Protein AF-A0A851R1D4-F1 (afdb_monomer_lite)

Radius of gyration: 17.82 Å; chains: 1; bounding box: 38×28×46 Å

InterPro domains:
  IPR006068 Cation-transporting P-type ATPase, C-terminal [PF00689] (3-71)
  IPR023298 P-type ATPase, transmembrane domain superfamily [SSF81665] (3-71)

Organism: Tychaedon coryphoeus (NCBI:txid614051)

pLDDT: mean 85.3, std 8.79, range [48.34, 97.0]

Sequence (72 aa):
QDSPLKAVQMLWVNLIMDTFASLALATEPPTEALLLRKPYGRNKPLISRTMMKNILGHAVYQLTLIFTLLFV

Structure (mmCIF, N/CA/C/O backbone):
data_AF-A0A851R1D4-F1
#
_entry.id   AF-A0A851R1D4-F1
#
loop_
_atom_site.group_PDB
_atom_site.id
_atom_site.type_symbol
_atom_site.label_atom_id
_atom_site.label_alt_id
_atom_site.label_comp_id
_atom_site.label_asym_id
_atom_site.label_entity_id
_atom_site.label_seq_id
_atom_site.pdbx_PDB_ins_code
_atom_site.Cartn_x
_atom_site.Cartn_y
_atom_site.Cartn_z
_atom_site.occupancy
_atom_site.B_iso_or_equiv
_atom_site.auth_seq_id
_atom_site.auth_comp_id
_atom_site.auth_asym_id
_atom_site.auth_atom_id
_atom_site.pdbx_PDB_model_num
ATOM 1 N N . GLN A 1 1 ? 16.340 -16.350 -17.826 1.00 48.34 1 GLN A N 1
ATOM 2 C CA . GLN A 1 1 ? 15.047 -15.641 -17.887 1.00 48.34 1 GLN A CA 1
ATOM 3 C C . GLN A 1 1 ? 14.934 -14.907 -16.571 1.00 48.34 1 GLN A C 1
ATOM 5 O O . GLN A 1 1 ? 14.580 -15.521 -15.573 1.00 48.34 1 GLN A O 1
ATOM 10 N N . ASP A 1 2 ? 15.399 -13.665 -16.542 1.00 61.84 2 ASP A N 1
ATOM 11 C CA . ASP A 1 2 ? 15.450 -12.882 -15.311 1.00 61.84 2 ASP A CA 1
ATOM 12 C C . ASP A 1 2 ? 14.083 -12.254 -15.045 1.00 61.84 2 ASP A C 1
ATOM 14 O O . ASP A 1 2 ? 13.371 -11.879 -15.978 1.00 61.84 2 ASP A O 1
ATOM 18 N N . SER A 1 3 ? 13.710 -12.165 -13.767 1.00 70.88 3 SER A N 1
ATOM 19 C CA . SER A 1 3 ? 12.542 -11.390 -13.347 1.00 70.88 3 SER A CA 1
ATOM 20 C C . SER A 1 3 ? 12.645 -9.967 -13.920 1.00 70.88 3 SER A C 1
ATOM 22 O O . SER A 1 3 ? 13.737 -9.390 -13.883 1.00 70.88 3 SER A O 1
ATOM 24 N N . PRO A 1 4 ? 11.545 -9.365 -14.413 1.00 65.12 4 PRO A N 1
ATOM 25 C CA . PRO A 1 4 ? 11.571 -8.007 -14.964 1.00 65.12 4 PRO A CA 1
ATOM 26 C C . PRO A 1 4 ? 11.988 -6.946 -13.929 1.00 65.12 4 PRO A C 1
ATOM 28 O O . PRO A 1 4 ? 12.331 -5.826 -14.303 1.00 65.12 4 PRO A O 1
ATOM 31 N N . LEU A 1 5 ? 11.993 -7.294 -12.636 1.00 74.50 5 LEU A N 1
ATOM 32 C CA . LEU A 1 5 ? 12.470 -6.453 -11.543 1.00 74.50 5 LEU A CA 1
ATOM 33 C C . LEU A 1 5 ? 13.826 -6.941 -11.025 1.00 74.50 5 LEU A C 1
ATOM 35 O O . LEU A 1 5 ? 13.962 -8.057 -10.517 1.00 74.50 5 LEU A O 1
ATOM 39 N N . LYS A 1 6 ? 14.829 -6.062 -11.084 1.00 84.88 6 LYS A N 1
ATOM 40 C CA . LYS A 1 6 ? 16.145 -6.283 -10.471 1.00 84.88 6 LYS A CA 1
ATOM 41 C C . LYS A 1 6 ? 16.029 -6.275 -8.943 1.00 84.88 6 LYS A C 1
ATOM 43 O O . LYS A 1 6 ? 15.195 -5.570 -8.378 1.00 84.88 6 LYS A O 1
ATOM 48 N N . ALA A 1 7 ? 16.935 -6.975 -8.257 1.00 84.44 7 ALA A N 1
ATOM 49 C CA . ALA A 1 7 ? 16.947 -7.065 -6.791 1.00 84.44 7 ALA A CA 1
ATOM 50 C C . ALA A 1 7 ? 16.917 -5.689 -6.087 1.00 84.44 7 ALA A C 1
ATOM 52 O O . ALA A 1 7 ? 16.177 -5.499 -5.125 1.00 84.44 7 ALA A O 1
ATOM 53 N N . VAL A 1 8 ? 17.652 -4.701 -6.614 1.00 87.75 8 VAL A N 1
ATOM 54 C CA . VAL A 1 8 ? 17.656 -3.323 -6.085 1.00 87.75 8 VAL A CA 1
ATOM 55 C C . VAL A 1 8 ? 16.287 -2.646 -6.226 1.00 87.75 8 VAL A C 1
ATOM 57 O O . VAL A 1 8 ? 15.862 -1.927 -5.327 1.00 87.75 8 VAL A O 1
ATOM 60 N N . GLN A 1 9 ? 15.564 -2.897 -7.322 1.00 85.31 9 GLN A N 1
ATOM 61 C CA . GLN A 1 9 ? 14.229 -2.330 -7.540 1.00 85.31 9 GLN A CA 1
ATOM 62 C C . GLN A 1 9 ? 13.209 -2.928 -6.565 1.00 85.31 9 GLN A C 1
ATOM 64 O O . GLN A 1 9 ? 12.375 -2.198 -6.040 1.00 85.31 9 GLN A O 1
ATOM 69 N N . MET A 1 10 ? 13.313 -4.225 -6.258 1.00 88.00 10 MET A N 1
ATOM 70 C CA . MET A 1 10 ? 12.456 -4.858 -5.249 1.00 88.00 10 MET A CA 1
ATOM 71 C C . MET A 1 10 ? 12.691 -4.295 -3.842 1.00 88.00 10 MET A C 1
ATOM 73 O O . MET A 1 10 ? 11.725 -4.009 -3.137 1.00 88.00 10 MET A O 1
ATOM 77 N N . LEU A 1 11 ? 13.952 -4.067 -3.453 1.00 88.50 11 LEU A N 1
ATOM 78 C CA . LEU A 1 11 ? 14.286 -3.400 -2.186 1.00 88.50 11 LEU A CA 1
ATOM 79 C C . LEU A 1 11 ? 13.678 -1.997 -2.104 1.00 88.50 11 LEU A C 1
ATOM 81 O O . LEU A 1 11 ? 13.130 -1.611 -1.074 1.00 88.50 11 LEU A O 1
ATOM 85 N N . TRP A 1 12 ? 13.747 -1.243 -3.201 1.00 89.06 12 TRP A N 1
ATOM 86 C CA . TRP A 1 12 ? 13.215 0.114 -3.241 1.00 89.06 12 TRP A CA 1
ATOM 87 C C . TRP A 1 12 ? 11.685 0.147 -3.107 1.00 89.06 12 TRP A C 1
ATOM 89 O O . TRP A 1 12 ? 11.152 0.964 -2.359 1.00 89.06 12 TRP A O 1
ATOM 99 N N . VAL A 1 13 ? 10.974 -0.785 -3.755 1.00 89.38 13 VAL A N 1
ATOM 100 C CA . VAL A 1 13 ? 9.514 -0.935 -3.599 1.00 89.38 13 VAL A CA 1
ATOM 101 C C . VAL A 1 13 ? 9.143 -1.294 -2.160 1.00 89.38 13 VAL A C 1
ATOM 103 O O . VAL A 1 13 ? 8.205 -0.713 -1.615 1.00 89.38 13 VAL A O 1
ATOM 106 N N . ASN A 1 14 ? 9.887 -2.207 -1.528 1.00 89.38 14 ASN A N 1
ATOM 107 C CA . ASN A 1 14 ? 9.627 -2.614 -0.148 1.00 89.38 14 ASN A CA 1
ATOM 108 C C . ASN A 1 14 ? 9.766 -1.440 0.836 1.00 89.38 14 ASN A C 1
ATOM 110 O O . ASN A 1 14 ? 8.897 -1.240 1.680 1.00 89.38 14 ASN A O 1
ATOM 114 N N . LEU A 1 15 ? 10.791 -0.598 0.663 1.00 89.50 15 LEU A N 1
ATOM 115 C CA . LEU A 1 15 ? 10.989 0.585 1.504 1.00 89.50 15 LEU A CA 1
ATOM 116 C C . LEU A 1 15 ? 9.801 1.561 1.432 1.00 89.50 15 LEU A C 1
ATOM 118 O O . LEU A 1 15 ? 9.396 2.133 2.445 1.00 89.50 15 LEU A O 1
ATOM 122 N N . ILE A 1 16 ? 9.235 1.750 0.240 1.00 90.69 16 ILE A N 1
ATOM 123 C CA . ILE A 1 16 ? 8.106 2.666 0.032 1.00 90.69 16 ILE A CA 1
ATOM 124 C C . ILE A 1 16 ? 6.808 2.094 0.582 1.00 90.69 16 ILE A C 1
ATOM 126 O O . ILE A 1 16 ? 6.062 2.807 1.252 1.00 90.69 16 ILE A O 1
ATOM 130 N N . MET A 1 17 ? 6.547 0.819 0.308 1.00 90.06 17 MET A N 1
ATOM 131 C CA . MET A 1 17 ? 5.303 0.167 0.698 1.00 90.06 17 MET A CA 1
ATOM 132 C C . MET A 1 17 ? 5.210 -0.049 2.206 1.00 90.06 17 MET A C 1
ATOM 134 O O . MET A 1 17 ? 4.150 0.182 2.774 1.00 90.06 17 MET A O 1
ATOM 138 N N . ASP A 1 18 ? 6.299 -0.455 2.857 1.00 88.44 18 ASP A N 1
ATOM 139 C CA . ASP A 1 18 ? 6.228 -0.876 4.255 1.00 88.44 18 ASP A CA 1
ATOM 140 C C . ASP A 1 18 ? 6.626 0.266 5.188 1.00 88.44 18 ASP A C 1
ATOM 142 O O . ASP A 1 18 ? 5.856 0.656 6.066 1.00 88.44 18 ASP A O 1
ATOM 146 N N . THR A 1 19 ? 7.801 0.864 4.985 1.00 88.06 19 THR A N 1
ATOM 147 C CA . THR A 1 19 ? 8.329 1.878 5.908 1.00 88.06 19 THR A CA 1
ATOM 148 C C . THR A 1 19 ? 7.631 3.223 5.732 1.00 88.06 19 THR A C 1
ATOM 150 O O . THR A 1 19 ? 7.117 3.780 6.701 1.00 88.06 19 THR A O 1
ATOM 153 N N . PHE A 1 20 ? 7.577 3.760 4.510 1.00 88.56 20 PHE A N 1
ATOM 154 C CA . PHE A 1 20 ? 6.974 5.080 4.298 1.00 88.56 20 PHE A CA 1
ATOM 155 C C . PHE A 1 20 ? 5.446 5.058 4.384 1.00 88.56 20 PHE A C 1
ATOM 157 O O . PHE A 1 20 ? 4.870 5.986 4.954 1.00 88.56 20 PHE A O 1
ATOM 164 N N . ALA A 1 21 ? 4.779 4.008 3.891 1.00 87.94 21 ALA A N 1
ATOM 165 C CA . ALA A 1 21 ? 3.323 3.935 4.001 1.00 87.94 21 ALA A CA 1
ATOM 166 C C . ALA A 1 21 ? 2.861 3.728 5.451 1.00 87.94 21 ALA A C 1
ATOM 168 O O . ALA A 1 21 ? 1.899 4.371 5.867 1.00 87.94 21 ALA A O 1
ATOM 169 N N . SER A 1 22 ? 3.546 2.893 6.247 1.00 89.31 22 SER A N 1
ATOM 170 C CA . SER A 1 22 ? 3.194 2.736 7.668 1.00 89.31 22 SER A CA 1
ATOM 171 C C . SER A 1 22 ? 3.408 4.025 8.459 1.00 89.31 22 SER A C 1
ATOM 173 O O . SER A 1 22 ? 2.553 4.386 9.266 1.00 89.31 22 SER A O 1
ATOM 175 N N . LEU A 1 23 ? 4.494 4.757 8.182 1.00 89.94 23 LEU A N 1
ATOM 176 C CA . LEU A 1 23 ? 4.746 6.063 8.783 1.00 89.94 23 LEU A CA 1
ATOM 177 C C . LEU A 1 23 ? 3.635 7.061 8.433 1.00 89.94 23 LEU A C 1
ATOM 179 O O . LEU A 1 23 ? 3.116 7.723 9.326 1.00 89.94 23 LEU A O 1
ATOM 183 N N . ALA A 1 24 ? 3.235 7.135 7.160 1.00 88.81 24 ALA A N 1
ATOM 184 C CA . ALA A 1 24 ? 2.155 8.017 6.725 1.00 88.81 24 ALA A CA 1
ATOM 185 C C . ALA A 1 24 ? 0.829 7.678 7.428 1.00 88.81 24 ALA A C 1
ATOM 187 O O . ALA A 1 24 ? 0.198 8.560 8.012 1.00 88.81 24 ALA A O 1
ATOM 188 N N . LEU A 1 25 ? 0.453 6.396 7.457 1.00 86.25 25 LEU A N 1
ATOM 189 C CA . LEU A 1 25 ? -0.780 5.928 8.099 1.00 86.25 25 LEU A CA 1
ATOM 190 C C . LEU A 1 25 ? -0.789 6.159 9.618 1.00 86.25 25 LEU A C 1
ATOM 192 O O . LEU A 1 25 ? -1.844 6.400 10.198 1.00 86.25 25 LEU A O 1
ATOM 196 N N . ALA A 1 26 ? 0.371 6.117 10.275 1.00 86.56 26 ALA A N 1
ATOM 197 C CA . ALA A 1 26 ? 0.480 6.387 11.708 1.00 86.56 26 ALA A CA 1
ATOM 198 C C . ALA A 1 26 ? 0.289 7.873 12.068 1.00 86.56 26 ALA A C 1
ATOM 200 O O . ALA A 1 26 ? 0.041 8.188 13.231 1.00 86.56 26 ALA A O 1
ATOM 201 N N . THR A 1 27 ? 0.414 8.783 11.095 1.00 88.81 27 THR A N 1
ATOM 202 C CA . THR A 1 27 ? 0.345 10.240 11.317 1.00 88.81 27 THR A CA 1
ATOM 203 C C . THR A 1 27 ? -1.037 10.851 11.074 1.00 88.81 27 THR A C 1
ATOM 205 O O . THR A 1 27 ? -1.208 12.057 11.252 1.00 88.81 27 THR A O 1
ATOM 208 N N . GLU A 1 28 ? -2.038 10.053 10.693 1.00 82.38 28 GLU A N 1
ATOM 209 C CA . GLU A 1 28 ? -3.392 10.557 10.449 1.00 82.38 28 GLU A CA 1
ATOM 210 C C . GLU A 1 28 ? -4.062 11.043 11.758 1.00 82.38 28 GLU A C 1
ATOM 212 O O . GLU A 1 28 ? -4.139 10.287 12.733 1.00 82.38 28 GLU A O 1
ATOM 217 N N . PRO A 1 29 ? -4.563 12.296 11.820 1.00 80.06 29 PRO A N 1
ATOM 218 C CA . PRO A 1 29 ? -5.210 12.829 13.017 1.00 80.06 29 PRO A CA 1
ATOM 219 C C . PRO A 1 29 ? -6.575 12.159 13.273 1.00 80.06 29 PRO A C 1
ATOM 221 O O . PRO A 1 29 ? -7.269 11.760 12.332 1.00 80.06 29 PRO A O 1
ATOM 224 N N . PRO A 1 30 ? -7.022 12.052 14.540 1.00 80.69 30 PRO A N 1
ATOM 225 C CA . PRO A 1 30 ? -8.293 11.411 14.860 1.00 80.69 30 PRO A CA 1
ATOM 226 C C . PRO A 1 30 ? -9.477 12.212 14.297 1.00 80.69 30 PRO A C 1
ATOM 228 O O . PRO A 1 30 ? -9.536 13.432 14.420 1.00 80.69 30 PRO A O 1
ATOM 231 N N . THR A 1 31 ? -10.454 11.518 13.708 1.00 82.06 31 THR A N 1
ATOM 232 C CA . THR A 1 31 ? -11.689 12.129 13.185 1.00 82.06 31 THR A CA 1
ATOM 233 C C . THR A 1 31 ? -12.856 11.904 14.151 1.00 82.06 31 THR A C 1
ATOM 235 O O . THR A 1 31 ? -13.029 10.794 14.652 1.00 82.06 31 THR A O 1
ATOM 238 N N . GLU A 1 32 ? -13.720 12.903 14.365 1.00 78.31 32 GLU A N 1
ATOM 239 C CA . GLU A 1 32 ? -14.903 12.795 15.249 1.00 78.31 32 GLU A CA 1
ATOM 240 C C . GLU A 1 32 ? -15.880 11.676 14.839 1.00 78.31 32 GLU A C 1
ATOM 242 O O . GLU A 1 32 ? -16.564 11.090 15.678 1.00 78.31 32 GLU A O 1
ATOM 247 N N . ALA A 1 33 ? -15.882 11.288 13.560 1.00 77.06 33 ALA A N 1
ATOM 248 C CA . ALA A 1 33 ? -16.628 10.137 13.051 1.00 77.06 33 ALA A CA 1
ATOM 249 C C . ALA A 1 33 ? -16.259 8.809 13.748 1.00 77.06 33 ALA A C 1
ATOM 251 O O . ALA A 1 33 ? -17.071 7.880 13.775 1.00 77.06 33 ALA A O 1
ATOM 252 N N . LEU A 1 34 ? -15.061 8.709 14.339 1.00 73.31 34 LEU A N 1
ATOM 253 C CA . LEU A 1 34 ? -14.634 7.543 15.116 1.00 73.31 34 LEU A CA 1
ATOM 254 C C . LEU A 1 34 ? -15.456 7.373 16.403 1.00 73.31 34 LEU A C 1
ATOM 256 O O . LEU A 1 34 ? -15.674 6.238 16.825 1.00 73.31 34 LEU A O 1
ATOM 260 N N . LEU A 1 35 ? -15.956 8.468 16.987 1.00 78.19 35 LEU A N 1
ATOM 261 C CA . LEU A 1 35 ? -16.743 8.461 18.228 1.00 78.19 35 LEU A CA 1
ATOM 262 C C . LEU A 1 35 ? -18.196 8.013 18.010 1.00 78.19 35 LEU A C 1
ATOM 264 O O . LEU A 1 35 ? -18.832 7.501 18.926 1.00 78.19 35 LEU A O 1
ATOM 268 N N . LEU A 1 36 ? -18.715 8.154 16.787 1.00 79.50 36 LEU A N 1
ATOM 269 C CA . LEU A 1 36 ? -20.071 7.728 16.419 1.00 79.50 36 LEU A CA 1
ATOM 270 C C . LEU A 1 36 ? -20.162 6.226 16.096 1.00 79.50 36 LEU A C 1
ATOM 272 O O . LEU A 1 36 ? -21.251 5.683 15.894 1.00 79.50 36 LEU A O 1
ATOM 276 N N . ARG A 1 37 ? -19.024 5.525 16.029 1.00 77.19 37 ARG A N 1
ATOM 277 C CA . ARG A 1 37 ? -18.964 4.114 15.644 1.00 77.19 37 ARG A CA 1
ATOM 278 C C . ARG A 1 37 ? -19.038 3.201 16.871 1.00 77.19 37 ARG A C 1
ATOM 280 O O . ARG A 1 37 ? -18.298 3.366 17.833 1.00 77.19 37 ARG A O 1
ATOM 287 N N . LYS A 1 38 ? -19.886 2.162 16.810 1.00 75.25 38 LYS A N 1
ATOM 288 C CA . LYS A 1 38 ? -19.955 1.118 17.854 1.00 75.25 38 LYS A CA 1
ATOM 289 C C . LYS A 1 38 ? -18.573 0.475 18.083 1.00 75.25 38 LYS A C 1
ATOM 291 O O . LYS A 1 38 ? -17.899 0.178 17.089 1.00 75.25 38 LYS A O 1
ATOM 296 N N . PRO A 1 39 ? -18.188 0.177 19.341 1.00 79.38 39 PRO A N 1
ATOM 297 C CA . PRO A 1 39 ? -16.882 -0.393 19.656 1.00 79.38 39 PRO A CA 1
ATOM 298 C C . PRO A 1 39 ? -16.639 -1.710 18.909 1.00 79.38 39 PRO A C 1
ATOM 300 O O . PRO A 1 39 ? -17.557 -2.498 18.641 1.00 79.38 39 PRO A O 1
ATOM 303 N N . TYR A 1 40 ? -15.382 -1.947 18.538 1.00 74.81 40 TYR A N 1
ATOM 304 C CA . TYR A 1 40 ? -14.976 -3.200 17.913 1.00 74.81 40 TYR A CA 1
ATOM 305 C C . TYR A 1 40 ? -15.048 -4.333 18.944 1.00 74.81 40 TYR A C 1
ATOM 307 O O . TYR A 1 40 ? -14.517 -4.224 20.044 1.00 74.81 40 TYR A O 1
ATOM 315 N N . GLY A 1 41 ? -15.731 -5.427 18.599 1.00 77.56 41 GLY A N 1
ATOM 316 C CA . GLY A 1 41 ? -15.770 -6.624 19.442 1.00 77.56 41 GLY A CA 1
ATOM 317 C C . GLY A 1 41 ? -14.484 -7.438 19.286 1.00 77.56 41 GLY A C 1
ATOM 318 O O . GLY A 1 41 ? -13.926 -7.472 18.190 1.00 77.56 41 GLY A O 1
ATOM 319 N N . ARG A 1 42 ? -14.053 -8.136 20.347 1.00 76.31 42 ARG A N 1
ATOM 320 C CA . ARG A 1 42 ? -12.807 -8.939 20.381 1.00 76.31 42 ARG A CA 1
ATOM 321 C C . ARG A 1 42 ? -12.692 -9.988 19.264 1.00 76.31 42 ARG A C 1
ATOM 323 O O . ARG A 1 42 ? -11.581 -10.330 18.891 1.00 76.31 42 ARG A O 1
ATOM 330 N N . ASN A 1 43 ? -13.815 -10.445 18.701 1.00 78.12 43 ASN A N 1
ATOM 331 C CA . ASN A 1 43 ? -13.852 -11.492 17.670 1.00 78.12 43 ASN A CA 1
ATOM 332 C C . ASN A 1 43 ? -14.142 -10.954 16.255 1.00 78.12 43 ASN A C 1
ATOM 334 O O . ASN A 1 43 ? -14.527 -11.721 15.373 1.00 78.12 43 ASN A O 1
ATOM 338 N N . LYS A 1 44 ? -14.038 -9.638 16.016 1.00 77.69 44 LYS A N 1
ATOM 339 C CA . LYS A 1 44 ? -14.246 -9.097 14.664 1.00 77.69 44 LYS A CA 1
ATOM 340 C C . LYS A 1 44 ? -13.015 -9.362 13.782 1.00 77.69 44 LYS A C 1
ATOM 342 O O . LYS A 1 44 ? -11.896 -9.178 14.253 1.00 77.69 44 LYS A O 1
ATOM 347 N N . PRO A 1 45 ? -13.202 -9.754 12.509 1.00 82.06 45 PRO A N 1
ATOM 348 C CA . PRO A 1 45 ? -12.088 -9.947 11.586 1.00 82.06 45 PRO A CA 1
ATOM 349 C C . PRO A 1 45 ? -11.364 -8.619 11.326 1.00 82.06 45 PRO A C 1
ATOM 351 O O . PRO A 1 45 ? -12.013 -7.579 11.191 1.00 82.06 45 PRO A O 1
ATOM 354 N N . LEU A 1 46 ? -10.031 -8.671 11.218 1.00 84.31 46 LEU A N 1
ATOM 355 C CA . LEU A 1 46 ? -9.186 -7.505 10.927 1.00 84.31 46 LEU A CA 1
ATOM 356 C C . LEU A 1 46 ? -9.512 -6.900 9.551 1.00 84.31 46 LEU A C 1
ATOM 358 O O . LEU A 1 46 ? -9.590 -5.684 9.399 1.00 84.31 46 LEU A O 1
ATOM 362 N N . ILE A 1 47 ? -9.762 -7.758 8.558 1.00 87.62 47 ILE A N 1
ATOM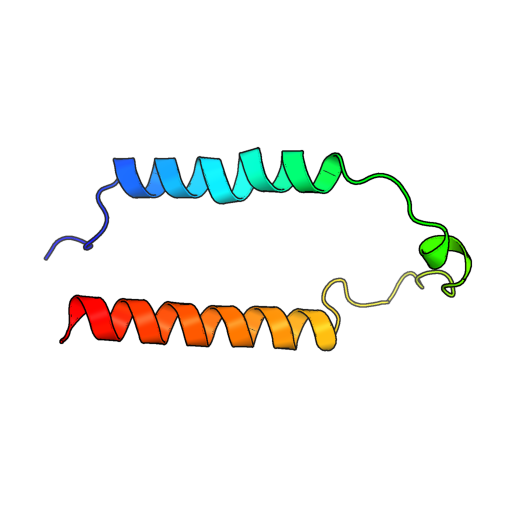 363 C CA . ILE A 1 47 ? -10.124 -7.352 7.199 1.00 87.62 47 ILE A CA 1
ATOM 364 C C . ILE A 1 47 ? -11.648 -7.371 7.063 1.00 87.62 47 ILE A C 1
ATOM 366 O O . ILE A 1 47 ? -12.292 -8.418 7.140 1.00 87.62 47 ILE A O 1
ATOM 370 N N . SER A 1 48 ? -12.239 -6.198 6.841 1.00 88.25 48 SER A N 1
ATOM 371 C CA . SER A 1 48 ? -13.674 -6.075 6.567 1.00 88.25 48 SER A CA 1
ATOM 372 C C . SER A 1 48 ? -14.011 -6.411 5.108 1.00 88.25 48 SER A C 1
ATOM 374 O O . SER A 1 48 ? -13.156 -6.338 4.226 1.00 88.25 48 SER A O 1
ATOM 376 N N . ARG A 1 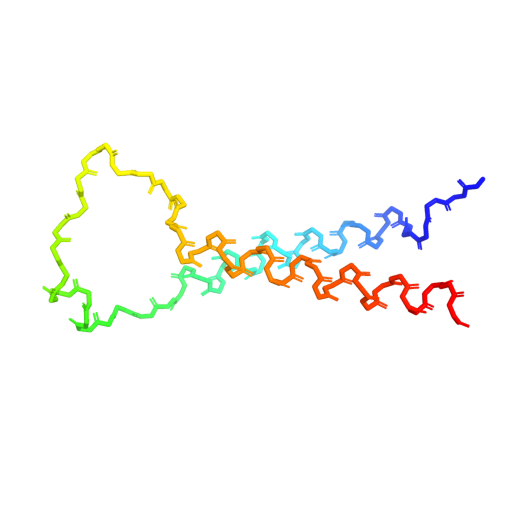49 ? -15.285 -6.713 4.815 1.00 88.81 49 ARG A N 1
ATOM 377 C CA . ARG A 1 49 ? -15.748 -6.964 3.433 1.00 88.81 49 ARG A CA 1
ATOM 378 C C . ARG A 1 49 ? -15.480 -5.782 2.495 1.00 88.81 49 ARG A C 1
ATOM 380 O O . ARG A 1 49 ? -15.112 -5.996 1.346 1.00 88.81 49 ARG A O 1
ATOM 387 N N . THR A 1 50 ? -15.634 -4.549 2.980 1.00 89.62 50 THR A N 1
ATOM 388 C CA . THR A 1 50 ? -15.342 -3.337 2.199 1.00 89.62 50 THR A CA 1
ATOM 389 C C . THR A 1 50 ? -13.853 -3.229 1.885 1.00 89.62 50 THR A C 1
ATOM 391 O O . THR A 1 50 ? -13.481 -2.981 0.744 1.00 89.62 50 THR A O 1
ATOM 394 N N . MET A 1 51 ? -13.000 -3.497 2.876 1.00 91.44 51 MET A N 1
ATOM 395 C CA . MET A 1 51 ? -11.547 -3.480 2.709 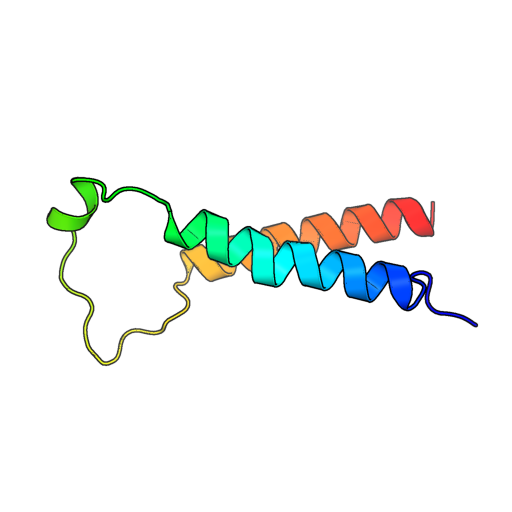1.00 91.44 51 MET A CA 1
ATOM 396 C C . MET A 1 51 ? -11.089 -4.559 1.717 1.00 91.44 51 MET A C 1
ATOM 398 O O . MET A 1 51 ? -10.299 -4.272 0.826 1.00 91.44 51 MET A O 1
ATOM 402 N N . MET A 1 52 ? -11.669 -5.763 1.789 1.00 92.38 52 MET A N 1
ATOM 403 C CA . MET A 1 52 ? -11.409 -6.843 0.831 1.00 92.38 52 MET A CA 1
ATOM 404 C C . MET A 1 52 ? -11.795 -6.459 -0.606 1.00 92.38 52 MET A C 1
ATOM 406 O O . MET A 1 52 ? -11.032 -6.722 -1.532 1.00 92.38 52 MET A O 1
ATOM 410 N N . LYS A 1 53 ? -12.953 -5.808 -0.807 1.00 93.31 53 LYS A N 1
ATOM 411 C CA . LYS A 1 53 ? -13.359 -5.319 -2.137 1.00 93.31 53 LYS A CA 1
ATOM 412 C C . LYS A 1 53 ? -12.358 -4.311 -2.701 1.00 93.31 53 LYS A C 1
ATOM 414 O O . LYS A 1 53 ? -12.028 -4.402 -3.879 1.00 93.31 53 LYS A O 1
ATOM 419 N N . ASN A 1 54 ? -11.869 -3.388 -1.873 1.00 93.19 54 ASN A N 1
ATOM 420 C CA . ASN A 1 54 ? -10.886 -2.394 -2.303 1.00 93.19 54 ASN A CA 1
ATOM 421 C C . ASN A 1 54 ? -9.550 -3.055 -2.669 1.00 93.19 54 ASN A C 1
ATOM 423 O O . ASN A 1 54 ? -9.018 -2.777 -3.739 1.00 93.19 54 ASN A O 1
ATOM 427 N N . ILE A 1 55 ? -9.048 -3.972 -1.832 1.00 93.62 55 ILE A N 1
ATOM 428 C CA . ILE A 1 55 ? -7.806 -4.715 -2.102 1.00 93.62 55 ILE A CA 1
ATOM 429 C C . ILE A 1 55 ? -7.911 -5.476 -3.428 1.00 93.62 55 ILE A C 1
ATOM 431 O O . ILE A 1 55 ? -7.035 -5.348 -4.278 1.00 93.62 55 ILE A O 1
ATOM 435 N N . LEU A 1 56 ? -9.000 -6.224 -3.636 1.00 94.94 56 LEU A N 1
ATOM 436 C CA . LEU A 1 56 ? -9.191 -7.001 -4.860 1.00 94.94 56 LEU A CA 1
ATOM 437 C C . LEU A 1 56 ? -9.322 -6.101 -6.098 1.00 94.94 56 LEU A C 1
ATOM 439 O O . LEU A 1 56 ? -8.743 -6.406 -7.136 1.00 94.94 56 LEU A O 1
ATOM 443 N N . GLY A 1 57 ? -10.037 -4.977 -5.984 1.00 96.38 57 GLY A N 1
ATOM 444 C CA . GLY A 1 57 ? -10.170 -4.002 -7.067 1.00 96.38 57 GLY A CA 1
ATOM 445 C C . GLY A 1 57 ? -8.827 -3.398 -7.481 1.00 96.38 57 GLY A C 1
ATOM 446 O O . GLY A 1 57 ? -8.495 -3.398 -8.666 1.00 96.38 57 GLY A O 1
ATOM 447 N N . HIS A 1 58 ? -8.022 -2.949 -6.511 1.00 96.12 58 HIS A N 1
ATOM 448 C CA . HIS A 1 58 ? -6.676 -2.439 -6.784 1.00 96.12 58 HIS A CA 1
ATOM 449 C C . HIS A 1 58 ? -5.759 -3.515 -7.375 1.00 96.12 58 HIS A C 1
ATOM 451 O O . HIS A 1 58 ? -5.053 -3.229 -8.341 1.00 96.12 58 HIS A O 1
ATOM 457 N N . ALA A 1 59 ? -5.813 -4.749 -6.864 1.00 94.94 59 ALA A N 1
ATOM 458 C CA . ALA A 1 59 ? -5.009 -5.857 -7.373 1.00 94.94 59 ALA A CA 1
ATOM 459 C C . ALA A 1 59 ? -5.325 -6.169 -8.844 1.00 94.94 59 ALA A C 1
ATOM 461 O O . ALA A 1 59 ? -4.414 -6.256 -9.666 1.00 94.94 59 ALA A O 1
ATOM 462 N N . VAL A 1 60 ? -6.608 -6.283 -9.203 1.00 97.00 60 VAL A N 1
ATOM 463 C CA . VAL A 1 60 ? -7.027 -6.535 -10.592 1.00 97.00 60 VAL A CA 1
ATOM 464 C C . VAL A 1 60 ? -6.608 -5.387 -11.510 1.00 97.00 60 VAL A C 1
ATOM 466 O O . VAL A 1 60 ? -6.097 -5.634 -12.602 1.00 97.00 60 VAL A O 1
ATOM 469 N N . TYR A 1 61 ? -6.775 -4.138 -11.069 1.00 96.44 61 TYR A N 1
ATOM 470 C CA . TYR A 1 61 ? -6.371 -2.962 -11.840 1.00 96.44 61 TYR A CA 1
ATOM 471 C C . TYR A 1 61 ? -4.860 -2.934 -12.109 1.00 96.44 61 TYR A C 1
ATOM 473 O O . TYR A 1 61 ? -4.440 -2.787 -13.257 1.00 96.44 61 TYR A O 1
ATOM 481 N N . GLN A 1 62 ? -4.041 -3.128 -11.070 1.00 92.75 62 GLN A N 1
ATOM 482 C CA . GLN A 1 62 ? -2.581 -3.151 -11.192 1.00 92.75 62 GLN A CA 1
ATOM 483 C C . GLN A 1 62 ? -2.105 -4.298 -12.083 1.00 92.75 62 GLN A C 1
ATOM 485 O O . GLN A 1 62 ? -1.270 -4.075 -12.955 1.00 92.75 62 GLN A O 1
ATOM 490 N N . LEU A 1 63 ? -2.664 -5.502 -11.911 1.00 94.44 63 LEU A N 1
ATOM 491 C CA . LEU A 1 63 ? -2.351 -6.642 -12.771 1.00 94.44 63 LEU A CA 1
ATOM 492 C C . LEU A 1 63 ? -2.686 -6.326 -14.228 1.00 94.44 63 LEU A C 1
ATOM 494 O O . LEU A 1 63 ? -1.822 -6.465 -15.084 1.00 94.44 63 LEU A O 1
ATOM 498 N N . THR A 1 64 ? -3.897 -5.840 -14.507 1.00 95.88 64 THR A N 1
ATOM 499 C CA . THR A 1 64 ? -4.332 -5.515 -15.875 1.00 95.88 64 THR A CA 1
ATOM 500 C C . THR A 1 64 ? -3.402 -4.493 -16.530 1.00 95.88 64 THR A C 1
ATOM 502 O O . THR A 1 64 ? -2.986 -4.688 -17.670 1.00 95.88 64 THR A O 1
ATOM 505 N N . LEU A 1 65 ? -3.017 -3.437 -15.805 1.00 95.31 65 LEU A N 1
ATOM 506 C CA . LEU A 1 65 ? -2.077 -2.429 -16.300 1.00 95.31 65 LEU A CA 1
ATOM 507 C C . LEU A 1 65 ? -0.693 -3.006 -16.595 1.00 95.31 65 LEU A C 1
ATOM 509 O O . LEU A 1 65 ? -0.161 -2.772 -17.675 1.00 95.31 65 LEU A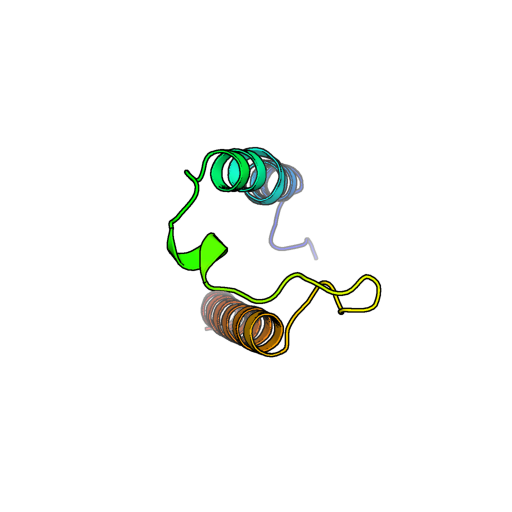 O 1
ATOM 513 N N . ILE A 1 66 ? -0.115 -3.753 -15.650 1.00 92.69 66 ILE A N 1
ATOM 514 C CA . ILE A 1 66 ? 1.225 -4.332 -15.800 1.00 92.69 66 ILE A CA 1
ATOM 515 C C . ILE A 1 66 ? 1.242 -5.337 -16.953 1.00 92.69 66 ILE A C 1
ATOM 517 O O . ILE A 1 66 ? 2.157 -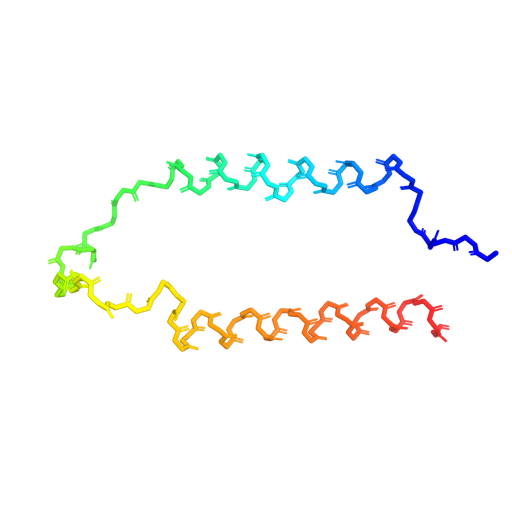5.309 -17.770 1.00 92.69 66 ILE A O 1
ATOM 521 N N . PHE A 1 67 ? 0.220 -6.190 -17.055 1.00 92.81 67 PHE A N 1
ATOM 522 C CA . PHE A 1 67 ? 0.083 -7.130 -18.164 1.00 92.81 67 PHE A CA 1
ATOM 523 C C . PHE A 1 67 ? -0.052 -6.407 -19.505 1.00 92.81 67 PHE A C 1
ATOM 525 O O . PHE A 1 67 ? 0.616 -6.790 -20.459 1.00 92.81 67 PHE A O 1
ATOM 532 N N . THR A 1 68 ? -0.858 -5.344 -19.574 1.00 93.38 68 THR A N 1
ATOM 533 C CA . THR A 1 68 ? -0.985 -4.551 -20.805 1.00 93.38 68 THR A CA 1
ATOM 534 C C . THR A 1 68 ? 0.360 -3.926 -21.180 1.00 93.38 68 THR A C 1
ATOM 536 O O . THR A 1 68 ? 0.796 -4.090 -22.303 1.00 93.38 68 THR A O 1
ATOM 539 N N . LEU A 1 69 ? 1.068 -3.288 -20.245 1.00 91.44 69 LEU A N 1
ATOM 540 C CA . LEU A 1 69 ? 2.359 -2.635 -20.510 1.00 91.44 69 LEU A CA 1
ATOM 541 C C . LEU A 1 69 ? 3.509 -3.594 -20.859 1.00 91.44 69 LEU A C 1
ATOM 543 O O . LEU A 1 69 ? 4.466 -3.170 -21.498 1.00 91.44 69 LEU A O 1
ATOM 547 N N . LEU A 1 70 ? 3.478 -4.839 -20.374 1.00 86.44 70 LEU A N 1
ATOM 548 C CA . LEU A 1 70 ? 4.552 -5.811 -20.613 1.00 86.44 70 LEU A CA 1
ATOM 549 C C . LEU A 1 70 ? 4.341 -6.661 -21.867 1.00 86.44 70 LEU A C 1
ATOM 551 O O . LEU A 1 70 ? 5.325 -7.135 -22.432 1.00 86.44 70 LEU A O 1
ATOM 555 N N . PHE A 1 71 ? 3.088 -6.912 -22.254 1.00 82.56 71 PHE A N 1
ATOM 556 C CA . PHE A 1 71 ? 2.753 -7.850 -23.329 1.00 82.56 71 PHE A CA 1
ATOM 557 C C . PHE A 1 71 ? 2.111 -7.199 -24.564 1.00 82.56 71 PHE A C 1
ATOM 559 O O . PHE A 1 71 ? 1.993 -7.885 -25.580 1.00 82.56 71 PHE A O 1
ATOM 566 N N . VAL A 1 72 ? 1.705 -5.924 -24.497 1.00 75.50 72 VAL A N 1
ATOM 567 C CA . VAL A 1 72 ? 1.288 -5.102 -25.652 1.00 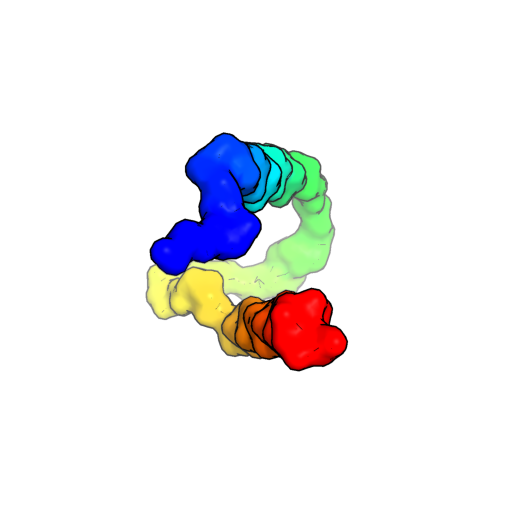75.50 72 VAL A CA 1
ATOM 568 C C . VAL A 1 72 ? 2.402 -4.128 -25.996 1.00 75.50 72 VAL A C 1
ATOM 570 O O . VAL A 1 72 ? 2.774 -4.086 -27.188 1.00 75.50 72 VAL A O 1
#

Foldseek 3Di:
DDDPDDPVRVVVVCCCVPVVVVVVVVPDDDDPVVVVDDDDDPPDDPQDPVNVVVVVVVVVVVVVVVCVVPPD

Secondary structure (DSSP, 8-state):
---SS-HHHHHHHHIIIIIIHHHHHHTPPPPGGGTTSPPPPTT--SS-HHHHHHHHHHHHHHHHHHHHHHH-